Protein AF-A0A1Q8KM35-F1 (afdb_monomer)

Structure (mmCIF, N/CA/C/O backbone):
data_AF-A0A1Q8KM35-F1
#
_entry.id   AF-A0A1Q8KM35-F1
#
loop_
_atom_site.group_PDB
_atom_site.id
_atom_site.type_symbol
_atom_site.label_atom_id
_atom_site.label_alt_id
_atom_site.label_comp_id
_atom_site.label_asym_id
_atom_site.label_entity_id
_atom_site.label_seq_id
_atom_site.pdbx_PDB_ins_code
_atom_site.Cartn_x
_atom_site.Cartn_y
_atom_site.Cartn_z
_atom_site.occupancy
_atom_site.B_iso_or_equiv
_atom_site.auth_seq_id
_atom_site.auth_comp_id
_atom_site.auth_asym_id
_atom_site.auth_atom_id
_atom_site.pdbx_PDB_model_num
ATOM 1 N N . MET A 1 1 ? 16.276 -5.995 8.560 1.00 45.84 1 MET A N 1
ATOM 2 C CA . MET A 1 1 ? 15.882 -7.392 8.269 1.00 45.84 1 MET A CA 1
ATOM 3 C C . MET A 1 1 ? 15.895 -7.606 6.756 1.00 45.84 1 MET A C 1
ATOM 5 O O . MET A 1 1 ? 15.004 -7.078 6.101 1.00 45.84 1 MET A O 1
ATOM 9 N N . PRO A 1 2 ? 16.900 -8.282 6.169 1.00 54.28 2 PRO A N 1
ATOM 10 C CA . PRO A 1 2 ? 17.071 -8.326 4.712 1.00 54.28 2 PRO A CA 1
ATOM 11 C C . PRO A 1 2 ? 16.334 -9.483 4.007 1.00 54.28 2 PRO A C 1
ATOM 13 O O . PRO A 1 2 ? 16.559 -9.681 2.821 1.00 54.28 2 PRO A O 1
ATOM 16 N N . TRP A 1 3 ? 15.479 -10.257 4.690 1.00 49.97 3 TRP A N 1
ATOM 17 C CA . TRP A 1 3 ? 15.029 -11.557 4.163 1.00 49.97 3 TRP A CA 1
ATOM 18 C C . TRP A 1 3 ? 13.552 -11.658 3.750 1.00 49.97 3 TRP A C 1
ATOM 20 O O . TRP A 1 3 ? 13.202 -12.630 3.090 1.00 49.97 3 TRP A O 1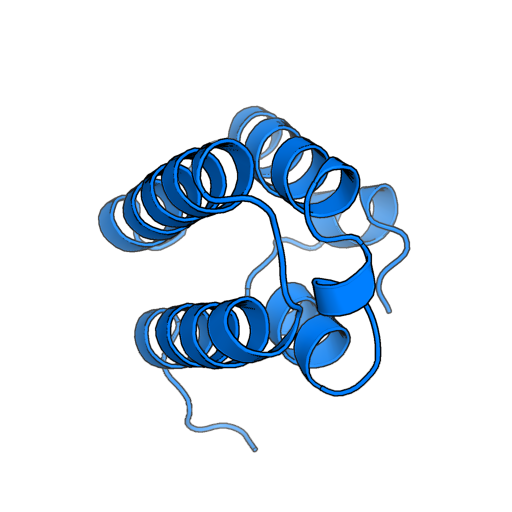
ATOM 30 N N . ALA A 1 4 ? 12.686 -10.692 4.081 1.00 68.69 4 ALA A N 1
ATOM 31 C CA . ALA A 1 4 ? 11.277 -10.787 3.688 1.00 68.69 4 ALA A CA 1
ATOM 32 C C . ALA A 1 4 ? 11.114 -10.590 2.169 1.00 68.69 4 ALA A C 1
ATOM 34 O O . ALA A 1 4 ? 11.572 -9.585 1.615 1.00 68.69 4 ALA A O 1
ATOM 35 N N . THR A 1 5 ? 10.466 -11.527 1.481 1.00 85.00 5 THR A N 1
ATOM 36 C CA . THR A 1 5 ? 10.125 -11.386 0.058 1.00 85.00 5 THR A CA 1
ATOM 37 C C . THR A 1 5 ? 9.064 -10.295 -0.136 1.00 85.00 5 THR A C 1
ATOM 39 O O . THR A 1 5 ? 8.370 -9.907 0.808 1.00 85.00 5 THR A O 1
ATOM 42 N N . ARG A 1 6 ? 8.902 -9.781 -1.366 1.00 87.56 6 ARG A N 1
ATOM 43 C CA . ARG A 1 6 ? 7.836 -8.809 -1.696 1.00 87.56 6 ARG A CA 1
ATOM 44 C C . ARG A 1 6 ? 6.464 -9.304 -1.222 1.00 87.56 6 ARG A C 1
ATOM 46 O O . ARG A 1 6 ? 5.730 -8.562 -0.580 1.00 87.56 6 ARG A O 1
ATOM 53 N N . GLN A 1 7 ? 6.162 -10.573 -1.482 1.00 86.62 7 GLN A N 1
ATOM 54 C CA . GLN A 1 7 ? 4.905 -11.205 -1.084 1.00 86.62 7 GLN A CA 1
ATOM 55 C C . GLN A 1 7 ? 4.727 -11.268 0.437 1.00 86.62 7 GLN A C 1
ATOM 57 O O . GLN A 1 7 ? 3.646 -10.958 0.925 1.00 86.62 7 GLN A O 1
ATOM 62 N N . GLN A 1 8 ? 5.776 -11.609 1.195 1.00 88.88 8 GLN A N 1
ATOM 63 C CA . GLN A 1 8 ? 5.713 -11.631 2.662 1.00 88.88 8 GLN A CA 1
ATOM 64 C C . GLN A 1 8 ? 5.384 -10.251 3.234 1.00 88.88 8 GLN A C 1
ATOM 66 O O . GLN A 1 8 ? 4.521 -10.138 4.097 1.00 88.88 8 GLN A O 1
ATOM 71 N N . ARG A 1 9 ? 5.992 -9.189 2.694 1.00 91.19 9 ARG A N 1
ATOM 72 C CA . ARG A 1 9 ? 5.683 -7.817 3.123 1.00 91.19 9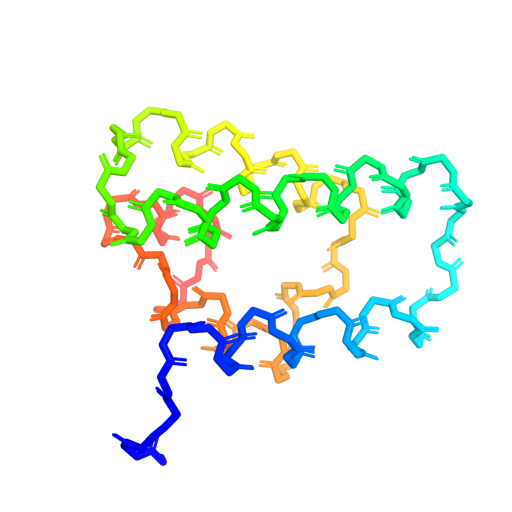 ARG A CA 1
ATOM 73 C C . ARG A 1 9 ? 4.241 -7.417 2.807 1.00 91.19 9 ARG A C 1
ATOM 75 O O . ARG A 1 9 ? 3.629 -6.719 3.602 1.00 91.19 9 ARG A O 1
ATOM 82 N N . LEU A 1 10 ? 3.694 -7.853 1.670 1.00 91.38 10 LEU A N 1
ATOM 83 C CA . LEU A 1 10 ? 2.287 -7.603 1.330 1.00 91.38 10 LEU A CA 1
ATOM 84 C C . LEU A 1 10 ? 1.334 -8.323 2.299 1.00 91.38 10 LEU A C 1
ATOM 86 O O . LEU A 1 10 ? 0.378 -7.705 2.753 1.00 91.38 10 LEU A O 1
ATOM 90 N N . TYR A 1 11 ? 1.634 -9.565 2.695 1.00 90.81 11 TYR A N 1
ATOM 91 C CA . TYR A 1 11 ? 0.868 -10.265 3.739 1.00 90.81 11 TYR A CA 1
ATOM 92 C C . TYR A 1 11 ? 0.969 -9.583 5.109 1.00 90.81 11 TYR A C 1
ATOM 94 O O . TYR A 1 11 ? -0.012 -9.499 5.841 1.00 90.81 11 TYR A O 1
ATOM 102 N N . GLU A 1 12 ? 2.144 -9.069 5.473 1.00 90.94 12 GLU A N 1
ATOM 103 C CA . GLU A 1 12 ? 2.298 -8.309 6.717 1.00 90.94 12 GLU A CA 1
ATOM 104 C C . GLU A 1 12 ? 1.460 -7.024 6.712 1.00 90.94 12 GLU A C 1
ATOM 106 O O . GLU A 1 12 ? 0.888 -6.675 7.742 1.00 90.94 12 GLU A O 1
ATOM 111 N N . LEU A 1 13 ? 1.325 -6.349 5.563 1.00 91.50 13 LEU A N 1
ATOM 112 C CA . LEU A 1 13 ? 0.420 -5.205 5.437 1.00 91.50 13 LEU A CA 1
ATOM 113 C C . LEU A 1 13 ? -1.048 -5.610 5.629 1.00 91.50 13 LEU A C 1
ATOM 115 O O . LEU A 1 13 ? -1.768 -4.897 6.319 1.00 91.50 13 LEU A O 1
ATOM 119 N N . GLU A 1 14 ? -1.483 -6.749 5.084 1.00 89.50 14 GLU A N 1
ATOM 120 C CA . GLU A 1 14 ? -2.839 -7.282 5.306 1.00 89.50 14 GLU A CA 1
ATOM 121 C C . GLU A 1 14 ? -3.099 -7.553 6.795 1.00 89.50 14 GLU A C 1
ATOM 123 O O . GLU A 1 14 ? -4.113 -7.117 7.334 1.00 89.50 14 GLU A O 1
ATOM 128 N N . ASN A 1 15 ? -2.135 -8.152 7.500 1.00 90.00 15 ASN A N 1
ATOM 129 C CA . ASN A 1 15 ?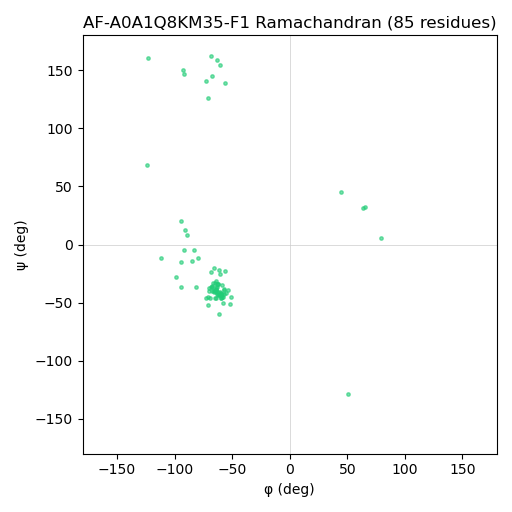 -2.244 -8.381 8.944 1.00 90.00 15 ASN A CA 1
ATOM 130 C C . ASN A 1 15 ? -2.355 -7.080 9.754 1.00 90.00 15 ASN A C 1
ATOM 132 O O . ASN A 1 15 ? -3.005 -7.062 10.798 1.00 90.00 15 ASN A O 1
ATOM 136 N N . ILE A 1 16 ? -1.701 -6.003 9.307 1.00 89.81 16 ILE A N 1
ATOM 137 C CA . ILE A 1 16 ? -1.817 -4.686 9.944 1.00 89.81 16 ILE A CA 1
ATOM 138 C C . ILE A 1 16 ? -3.205 -4.095 9.677 1.00 89.81 16 ILE A C 1
ATOM 140 O O . ILE A 1 16 ? -3.839 -3.619 10.614 1.00 89.81 16 ILE A O 1
ATOM 144 N N . LEU A 1 17 ? -3.704 -4.165 8.438 1.00 87.12 17 LEU A N 1
ATOM 145 C CA . LEU A 1 17 ? -5.033 -3.654 8.067 1.00 87.12 17 LEU A CA 1
ATOM 146 C C . LEU A 1 17 ? -6.151 -4.287 8.898 1.00 87.12 17 LEU A C 1
ATOM 148 O O . LEU A 1 17 ? -7.065 -3.590 9.337 1.00 87.12 17 LEU A O 1
ATOM 152 N N . ASP A 1 18 ? -6.038 -5.584 9.172 1.00 84.12 18 ASP A N 1
ATOM 153 C CA . ASP A 1 18 ? -6.987 -6.330 9.999 1.00 84.12 18 ASP A CA 1
ATOM 154 C C . ASP A 1 18 ? -7.080 -5.799 11.440 1.00 84.12 18 ASP A C 1
ATOM 156 O O . ASP A 1 18 ? -8.093 -5.998 12.111 1.00 84.12 18 ASP A O 1
ATOM 160 N N . GLN A 1 19 ? -6.051 -5.089 11.910 1.00 83.12 19 GLN A N 1
ATOM 161 C CA . GLN A 1 19 ? -5.990 -4.488 13.243 1.00 83.12 19 GLN A CA 1
ATOM 162 C C . GLN A 1 19 ? -6.448 -3.020 13.266 1.00 83.12 19 GLN A C 1
ATOM 164 O O . GLN A 1 19 ? -6.721 -2.495 14.344 1.00 83.12 19 GLN A O 1
ATOM 169 N N . GLU A 1 20 ? -6.553 -2.346 12.113 1.00 78.12 20 GLU A N 1
ATOM 170 C CA . GLU A 1 20 ? -6.851 -0.903 12.040 1.00 78.12 20 GLU A CA 1
ATOM 171 C C . GLU A 1 20 ? -8.344 -0.555 12.143 1.00 78.12 20 GLU A C 1
ATOM 173 O O . GLU A 1 20 ? -8.688 0.624 12.219 1.00 78.12 20 GLU A O 1
ATOM 178 N N . GLY A 1 21 ? -9.241 -1.546 12.183 1.00 80.00 21 GLY A N 1
ATOM 179 C CA . GLY A 1 21 ? -10.684 -1.300 12.324 1.00 80.00 21 GLY A CA 1
ATOM 180 C C . GLY A 1 21 ? -11.293 -0.529 11.145 1.00 80.00 21 GLY A C 1
ATOM 181 O O . GLY A 1 21 ? -12.224 0.251 11.332 1.00 80.00 21 GLY A O 1
ATOM 182 N N . ILE A 1 22 ? -10.736 -0.725 9.948 1.00 87.69 22 ILE A N 1
ATOM 183 C CA . ILE A 1 22 ? -11.189 -0.123 8.687 1.00 87.69 22 ILE A CA 1
ATOM 184 C C . ILE A 1 22 ? -12.563 -0.696 8.334 1.00 87.69 22 ILE A C 1
ATOM 186 O O . ILE A 1 22 ? -12.829 -1.873 8.599 1.00 87.69 22 ILE A O 1
ATOM 190 N N . ASP A 1 23 ? -13.438 0.117 7.739 1.00 91.69 23 ASP A N 1
ATOM 191 C CA . ASP A 1 23 ? -14.722 -0.383 7.263 1.00 91.69 23 ASP A CA 1
ATOM 192 C C . ASP A 1 23 ? -14.541 -1.471 6.195 1.00 91.69 23 ASP A C 1
ATOM 194 O O . ASP A 1 23 ? -13.528 -1.558 5.497 1.00 91.69 23 ASP A O 1
ATOM 198 N N . GLU A 1 24 ? -15.545 -2.333 6.083 1.00 90.00 24 GLU A N 1
ATOM 199 C CA . GLU A 1 24 ? -15.485 -3.514 5.227 1.00 90.00 24 GLU A CA 1
ATOM 200 C C . GLU A 1 24 ? -15.308 -3.165 3.741 1.00 90.00 24 GLU A C 1
ATOM 202 O O . GLU A 1 24 ? -14.612 -3.886 3.024 1.00 90.00 24 GLU A O 1
ATOM 207 N N . ALA A 1 25 ? -15.882 -2.050 3.275 1.00 93.12 25 ALA A N 1
ATOM 208 C CA . ALA A 1 25 ? -15.806 -1.654 1.873 1.00 93.12 25 ALA A CA 1
ATOM 209 C C . ALA A 1 25 ? -14.402 -1.156 1.511 1.00 93.12 25 ALA A C 1
ATOM 211 O O . ALA A 1 25 ? -13.833 -1.583 0.499 1.00 93.12 25 ALA A O 1
ATOM 212 N N . ASP A 1 26 ? -13.816 -0.303 2.350 1.00 93.81 26 ASP A N 1
ATOM 213 C CA . ASP A 1 26 ? -12.439 0.144 2.171 1.00 93.81 26 ASP A CA 1
ATOM 214 C C . ASP A 1 26 ? -11.453 -1.013 2.351 1.00 93.81 26 ASP A C 1
ATOM 216 O O . ASP A 1 26 ? -10.524 -1.138 1.549 1.00 93.81 26 ASP A O 1
ATOM 220 N N . ARG A 1 27 ? -11.681 -1.913 3.318 1.00 91.94 27 ARG A N 1
ATOM 221 C CA . ARG A 1 27 ? -10.869 -3.126 3.490 1.00 91.94 27 ARG A CA 1
ATOM 222 C C . ARG A 1 27 ? -10.888 -3.991 2.233 1.00 91.94 27 ARG A C 1
ATOM 224 O O . ARG A 1 27 ? -9.821 -4.332 1.730 1.00 91.94 27 ARG A O 1
ATOM 231 N N . 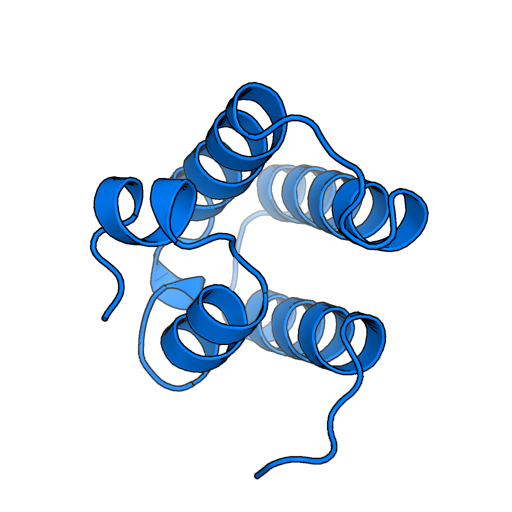LEU A 1 28 ? -12.070 -4.295 1.695 1.00 93.25 28 LEU A N 1
ATOM 232 C CA . LEU A 1 28 ? -12.213 -5.100 0.481 1.00 93.25 28 LEU A CA 1
ATOM 233 C C . LEU A 1 28 ? -11.476 -4.463 -0.704 1.00 93.25 28 LEU A C 1
ATOM 235 O O . LEU A 1 28 ? -10.737 -5.142 -1.419 1.00 93.25 28 LEU A O 1
ATOM 239 N N . TRP A 1 29 ? -11.630 -3.149 -0.882 1.00 95.50 29 TRP A N 1
ATOM 240 C CA . TRP A 1 29 ? -10.945 -2.417 -1.944 1.00 95.50 29 TRP A CA 1
ATOM 241 C C . TRP A 1 29 ? -9.419 -2.464 -1.784 1.00 95.50 29 TRP A C 1
ATOM 243 O O . TRP A 1 29 ? -8.702 -2.679 -2.766 1.00 95.50 29 TRP A O 1
ATOM 253 N N . ILE A 1 30 ? -8.908 -2.275 -0.560 1.00 95.12 30 ILE A N 1
ATOM 254 C CA . ILE A 1 30 ? -7.469 -2.319 -0.273 1.00 95.12 30 ILE A CA 1
ATOM 255 C C . ILE A 1 30 ? -6.916 -3.724 -0.525 1.00 95.12 30 ILE A C 1
ATOM 257 O O . ILE A 1 30 ? -5.887 -3.841 -1.190 1.00 95.12 30 ILE A O 1
ATOM 261 N N . SER A 1 31 ? -7.594 -4.775 -0.059 1.00 93.25 31 SER A N 1
ATOM 262 C CA . SER A 1 31 ? -7.191 -6.165 -0.301 1.00 93.25 31 SER A CA 1
ATOM 263 C C . SER A 1 31 ? -7.093 -6.474 -1.797 1.00 93.25 31 SER A C 1
ATOM 265 O O . SER A 1 31 ? -6.104 -7.054 -2.240 1.00 93.25 31 SER A O 1
ATOM 267 N N . GLU A 1 32 ? -8.047 -6.004 -2.608 1.00 95.25 32 GLU A N 1
ATOM 268 C CA . GLU A 1 32 ? -7.972 -6.149 -4.066 1.00 95.25 32 GLU A CA 1
ATOM 269 C C . GLU A 1 32 ? -6.731 -5.448 -4.648 1.00 95.25 32 GLU A C 1
ATOM 271 O O . GLU A 1 32 ? -6.054 -5.983 -5.529 1.00 95.25 32 GLU A O 1
ATOM 276 N N . GLN A 1 33 ? -6.390 -4.255 -4.151 1.00 96.00 33 GLN A N 1
ATOM 277 C CA . GLN A 1 33 ? -5.208 -3.539 -4.630 1.00 96.00 33 GLN A CA 1
ATOM 278 C C . GLN A 1 33 ? -3.891 -4.199 -4.200 1.00 96.00 33 GLN A C 1
ATOM 280 O O . GLN A 1 33 ? -2.942 -4.226 -4.988 1.00 96.00 33 GLN A O 1
ATOM 285 N N . LEU A 1 34 ? -3.817 -4.744 -2.982 1.00 94.06 34 LEU A N 1
ATOM 286 C CA . LEU A 1 34 ? -2.651 -5.501 -2.517 1.00 94.06 34 LEU A CA 1
ATOM 287 C C . LEU A 1 34 ? -2.458 -6.777 -3.340 1.00 94.06 34 LEU A C 1
ATOM 289 O O . LEU A 1 34 ? -1.326 -7.090 -3.714 1.00 94.06 34 LEU A O 1
ATOM 293 N N . GLU A 1 35 ? -3.543 -7.449 -3.725 1.00 93.06 35 GLU A N 1
ATOM 294 C CA . GLU A 1 35 ? -3.468 -8.605 -4.616 1.00 93.06 35 GLU A CA 1
ATOM 295 C C . GLU A 1 35 ? -2.985 -8.221 -6.020 1.00 93.06 35 GLU A C 1
ATOM 297 O O . GLU A 1 35 ? -2.124 -8.890 -6.585 1.00 93.06 35 GLU A O 1
ATOM 302 N N . ARG A 1 36 ? -3.426 -7.080 -6.565 1.00 93.56 36 ARG A N 1
ATOM 303 C CA . ARG A 1 36 ? -2.892 -6.557 -7.839 1.00 93.56 36 ARG A CA 1
ATOM 304 C C . ARG A 1 36 ? -1.386 -6.281 -7.765 1.00 93.56 36 ARG A C 1
ATOM 306 O O . ARG A 1 36 ? -0.652 -6.610 -8.697 1.00 93.56 36 ARG A O 1
ATOM 313 N N . LEU A 1 37 ? -0.911 -5.706 -6.658 1.00 92.56 37 LEU A N 1
ATOM 314 C CA . LEU A 1 37 ? 0.519 -5.464 -6.413 1.00 92.56 37 LEU A CA 1
ATOM 315 C C . LEU A 1 37 ? 1.324 -6.765 -6.287 1.00 92.56 37 LEU A C 1
ATOM 317 O O . LEU A 1 37 ? 2.503 -6.788 -6.661 1.00 92.56 37 LEU A O 1
ATOM 321 N N . ARG A 1 38 ? 0.697 -7.817 -5.747 1.00 90.69 38 ARG A N 1
ATOM 322 C CA . ARG A 1 38 ? 1.257 -9.165 -5.608 1.00 90.69 38 ARG A CA 1
ATOM 323 C C . ARG A 1 38 ? 1.364 -9.852 -6.965 1.00 90.69 38 ARG A C 1
ATOM 325 O O . ARG A 1 38 ? 2.448 -10.299 -7.325 1.00 90.69 38 ARG A O 1
ATOM 332 N N . ALA A 1 39 ? 0.271 -9.877 -7.724 1.00 90.69 39 ALA A N 1
ATOM 333 C CA . ALA A 1 39 ? 0.175 -10.533 -9.025 1.00 90.69 39 ALA A CA 1
ATOM 334 C C . ALA A 1 39 ? 1.119 -9.923 -10.068 1.00 90.69 39 ALA A C 1
ATOM 336 O O . ALA A 1 39 ? 1.657 -10.634 -10.912 1.00 90.69 39 ALA A O 1
ATOM 337 N N . ALA A 1 40 ? 1.344 -8.611 -10.003 1.00 89.75 40 ALA A N 1
ATOM 338 C CA . ALA A 1 40 ? 2.255 -7.937 -10.918 1.00 89.75 40 ALA A CA 1
ATOM 339 C C . ALA A 1 40 ? 3.741 -8.079 -10.545 1.00 89.75 40 ALA A C 1
ATOM 341 O O . ALA A 1 40 ? 4.593 -7.671 -11.330 1.00 89.75 40 ALA A O 1
ATOM 342 N N . ASP A 1 41 ? 4.052 -8.580 -9.345 1.00 86.19 41 ASP A N 1
ATOM 343 C CA . ASP A 1 41 ? 5.412 -8.820 -8.843 1.00 86.19 41 ASP A CA 1
ATOM 344 C C . ASP A 1 41 ? 6.408 -7.669 -9.111 1.00 86.19 41 ASP A C 1
ATOM 346 O O . ASP A 1 41 ? 7.525 -7.851 -9.584 1.00 86.19 41 ASP A O 1
ATOM 350 N N . GLY A 1 42 ? 5.974 -6.428 -8.863 1.00 81.62 42 GLY A N 1
ATOM 351 C CA . GLY A 1 42 ? 6.810 -5.234 -9.057 1.00 81.62 42 GLY A CA 1
ATOM 352 C C . GLY A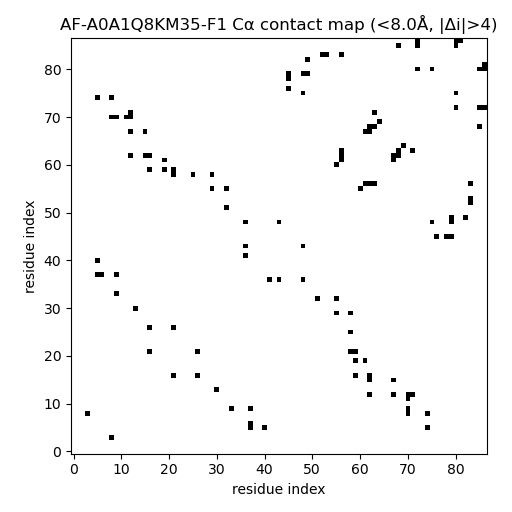 1 42 ? 6.947 -4.749 -10.507 1.00 81.62 42 GLY A C 1
ATOM 353 O O . GLY A 1 42 ? 7.655 -3.777 -10.747 1.00 81.62 42 GLY 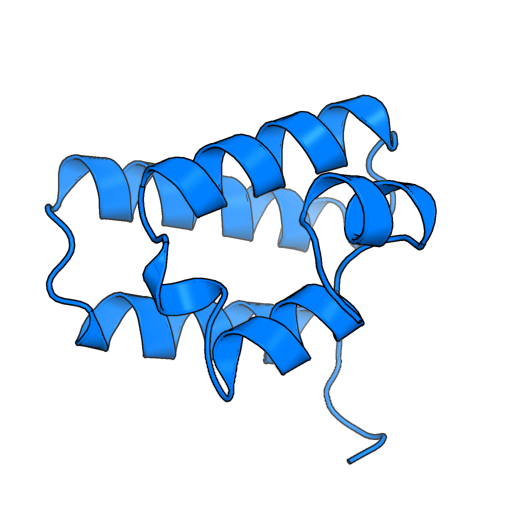A O 1
ATOM 354 N N . SER A 1 43 ? 6.235 -5.355 -11.457 1.00 87.44 43 SER A N 1
ATOM 355 C CA . SER A 1 43 ? 6.249 -4.978 -12.880 1.00 87.44 43 SER A CA 1
ATOM 356 C C . SER A 1 43 ? 5.177 -3.943 -13.261 1.00 87.44 43 SER A C 1
ATOM 358 O O . SER A 1 43 ? 4.911 -3.732 -14.444 1.00 87.44 43 SER A O 1
ATOM 360 N N . LEU A 1 44 ? 4.529 -3.296 -12.283 1.00 89.00 44 LEU A N 1
ATOM 361 C CA . LEU A 1 44 ? 3.535 -2.255 -12.563 1.00 89.00 44 LEU A CA 1
ATOM 362 C C . LEU A 1 44 ? 4.207 -0.969 -13.055 1.00 89.00 44 LEU A C 1
ATOM 364 O O . LEU A 1 44 ? 5.220 -0.552 -12.490 1.00 89.00 44 LEU A O 1
ATOM 368 N N . PRO A 1 45 ? 3.611 -0.273 -14.039 1.00 92.12 45 PRO A N 1
ATOM 369 C CA . PRO A 1 45 ? 4.020 1.082 -14.378 1.00 92.12 45 PRO A CA 1
ATOM 370 C C . PRO A 1 45 ? 3.952 2.008 -13.155 1.00 92.12 45 PRO A C 1
ATOM 372 O O . PRO A 1 45 ? 2.966 1.987 -12.416 1.00 92.12 45 PRO A O 1
ATOM 375 N N . GLU A 1 46 ? 4.942 2.893 -12.988 1.00 90.31 46 GLU A N 1
ATOM 376 C CA . GLU A 1 46 ? 5.040 3.792 -11.820 1.00 90.31 46 GLU A CA 1
ATOM 377 C C . GLU A 1 46 ? 3.757 4.606 -11.590 1.00 90.31 46 GLU A C 1
ATOM 379 O O . GLU A 1 46 ? 3.315 4.781 -10.457 1.00 90.31 46 GLU A O 1
ATOM 384 N N . LYS A 1 47 ? 3.119 5.084 -12.668 1.00 91.69 47 LYS A N 1
ATOM 385 C CA . LYS A 1 47 ? 1.856 5.829 -12.579 1.00 91.69 47 LYS A CA 1
ATOM 386 C C . LYS A 1 47 ? 0.754 4.998 -11.912 1.00 91.69 47 LYS A C 1
ATOM 388 O O . LYS A 1 47 ? 0.056 5.503 -11.038 1.00 91.69 47 LYS A O 1
ATOM 393 N N . GLN A 1 48 ? 0.627 3.732 -12.301 1.00 93.25 48 GLN A N 1
ATOM 394 C CA . GLN A 1 48 ? -0.371 2.821 -11.747 1.00 93.25 48 GLN A CA 1
ATOM 395 C C . GLN A 1 48 ? -0.031 2.447 -10.301 1.00 93.25 48 GLN A C 1
ATOM 397 O O . GLN A 1 48 ? -0.912 2.421 -9.446 1.00 93.25 48 GLN A O 1
ATOM 402 N N . GLU A 1 49 ? 1.254 2.230 -10.005 1.00 94.06 49 GLU A N 1
ATOM 403 C CA . GLU A 1 49 ? 1.725 2.008 -8.638 1.00 94.06 49 GLU A CA 1
ATOM 404 C C . GLU A 1 49 ? 1.397 3.218 -7.735 1.00 94.06 49 GLU A C 1
ATOM 406 O O . GLU A 1 49 ? 0.864 3.035 -6.639 1.00 94.06 49 GLU A O 1
ATOM 411 N N . LYS A 1 50 ? 1.604 4.459 -8.206 1.00 93.56 50 LYS A N 1
ATOM 412 C CA . LYS A 1 50 ? 1.206 5.682 -7.478 1.00 93.56 50 LYS A CA 1
ATOM 413 C C . LYS A 1 50 ? -0.290 5.750 -7.207 1.00 93.56 50 LYS A C 1
ATOM 415 O O . LYS A 1 50 ? -0.683 6.095 -6.095 1.00 93.56 50 LYS A O 1
ATOM 420 N N . GLU A 1 51 ? -1.119 5.464 -8.207 1.00 95.06 51 GLU A N 1
ATOM 421 C CA . GLU A 1 51 ? -2.579 5.499 -8.063 1.00 95.06 51 GLU A CA 1
ATOM 422 C C . GLU A 1 51 ? -3.058 4.488 -7.015 1.00 95.06 51 GLU A C 1
ATOM 424 O O . GLU A 1 51 ? -3.862 4.838 -6.145 1.00 95.06 51 GLU A O 1
ATOM 429 N N . ILE A 1 52 ? -2.500 3.273 -7.039 1.00 95.69 52 ILE A N 1
ATOM 430 C CA . ILE A 1 52 ? -2.795 2.225 -6.061 1.00 95.69 52 ILE A CA 1
ATOM 431 C C . ILE A 1 52 ? -2.403 2.676 -4.652 1.00 95.69 52 ILE A C 1
ATOM 433 O O . ILE A 1 52 ? -3.267 2.777 -3.779 1.00 95.69 52 ILE A O 1
ATOM 437 N N . TRP A 1 53 ? -1.129 3.002 -4.414 1.00 95.75 53 TRP A N 1
ATOM 438 C CA . TRP A 1 53 ? -0.668 3.348 -3.067 1.00 95.75 53 TRP A CA 1
ATOM 439 C C . TRP A 1 53 ? -1.275 4.650 -2.546 1.00 95.75 53 TRP A C 1
ATOM 441 O O . TRP A 1 53 ? -1.552 4.759 -1.353 1.00 95.75 53 TRP A O 1
ATOM 451 N N . GLY A 1 54 ? -1.543 5.621 -3.421 1.00 95.25 54 GLY A N 1
ATOM 452 C CA . GLY A 1 54 ? -2.270 6.837 -3.062 1.00 95.25 54 GLY A CA 1
ATOM 453 C C . GLY A 1 54 ? -3.710 6.546 -2.635 1.00 95.25 54 GLY A C 1
ATOM 454 O O . GLY A 1 54 ? -4.203 7.137 -1.672 1.00 95.25 54 GLY A O 1
ATOM 455 N N . GLY A 1 55 ? -4.377 5.606 -3.308 1.00 95.75 55 GLY A N 1
ATOM 456 C CA . GLY A 1 55 ? -5.705 5.141 -2.921 1.00 95.75 55 GLY A CA 1
ATOM 457 C C . GLY A 1 55 ? -5.709 4.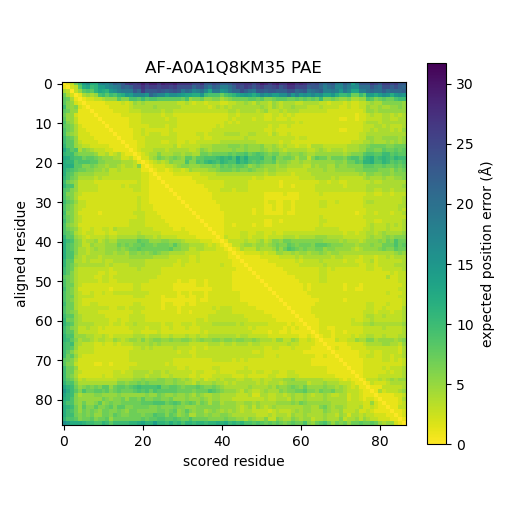366 -1.601 1.00 95.75 55 GLY A C 1
ATOM 458 O O . GLY A 1 55 ? -6.600 4.599 -0.785 1.00 95.75 55 GLY A O 1
ATOM 459 N N . ILE A 1 56 ? -4.700 3.519 -1.357 1.00 95.38 56 ILE A N 1
ATOM 460 C CA . ILE A 1 56 ? -4.532 2.806 -0.079 1.00 95.38 56 ILE A CA 1
ATOM 461 C C . ILE A 1 56 ? -4.277 3.814 1.047 1.00 95.38 56 ILE A C 1
ATOM 463 O O . ILE A 1 56 ? -4.956 3.762 2.064 1.00 95.38 56 ILE A O 1
ATOM 467 N N . LYS A 1 57 ? -3.391 4.801 0.856 1.00 94.38 57 LYS A N 1
ATOM 468 C CA . LYS A 1 57 ? -3.095 5.834 1.869 1.00 94.38 57 LYS A CA 1
ATOM 469 C C . LYS A 1 57 ? -4.319 6.643 2.284 1.00 94.38 57 LYS A C 1
ATOM 471 O O . LYS A 1 57 ? -4.419 7.052 3.437 1.00 94.38 57 LYS A O 1
ATOM 476 N N . ARG A 1 58 ? -5.239 6.899 1.350 1.00 93.38 58 ARG A N 1
ATOM 477 C CA . ARG A 1 58 ? -6.475 7.642 1.633 1.00 93.38 58 ARG A CA 1
ATOM 478 C C . ARG A 1 58 ? -7.422 6.868 2.555 1.00 93.38 58 ARG A C 1
ATOM 480 O O . ARG A 1 58 ? -8.088 7.497 3.365 1.00 93.38 58 ARG A O 1
ATOM 487 N N . ARG A 1 59 ? -7.473 5.544 2.409 1.00 93.81 59 ARG A N 1
ATOM 488 C CA . ARG A 1 59 ? -8.415 4.650 3.102 1.00 93.81 59 ARG A CA 1
ATOM 489 C C . ARG A 1 59 ? -7.840 4.040 4.377 1.00 93.81 59 ARG A C 1
ATOM 491 O O . ARG A 1 59 ? -8.524 3.932 5.380 1.00 93.81 59 ARG A O 1
ATOM 498 N N . ALA A 1 60 ? -6.550 3.723 4.355 1.00 92.88 60 ALA A N 1
ATOM 499 C CA . ALA A 1 60 ? -5.788 3.192 5.478 1.00 92.88 60 ALA A CA 1
ATOM 500 C C . ALA A 1 60 ? -4.570 4.081 5.770 1.00 92.88 60 ALA A C 1
ATOM 502 O O . ALA A 1 60 ? -3.425 3.689 5.524 1.00 92.88 60 ALA A O 1
ATOM 503 N N . PRO A 1 61 ? -4.770 5.315 6.266 1.00 91.56 61 PRO A N 1
ATOM 504 C CA . PRO A 1 61 ? -3.657 6.203 6.587 1.00 91.56 61 PRO A CA 1
ATOM 505 C C . PRO A 1 61 ? -2.792 5.681 7.746 1.00 91.56 61 PRO A C 1
ATOM 507 O O . PRO A 1 61 ? -1.650 6.124 7.888 1.00 91.56 61 PRO A O 1
ATOM 510 N N . GLY A 1 62 ? -3.313 4.777 8.584 1.00 89.44 62 GLY A N 1
ATOM 511 C CA . GLY A 1 62 ? -2.557 4.136 9.661 1.00 89.44 62 GLY A CA 1
ATOM 512 C C . GLY A 1 62 ? -1.461 3.204 9.135 1.00 89.44 62 GLY A C 1
ATOM 513 O O . GLY A 1 62 ? -0.335 3.262 9.633 1.00 89.44 62 GLY A O 1
ATOM 514 N N . LEU A 1 63 ? -1.726 2.501 8.025 1.00 90.06 63 LEU A N 1
ATOM 515 C CA . LEU A 1 63 ? -0.763 1.634 7.336 1.00 90.06 63 LEU A CA 1
ATOM 516 C C . LEU A 1 63 ? 0.529 2.367 6.931 1.00 90.06 63 LEU A C 1
ATOM 518 O O . LEU A 1 63 ? 1.578 1.757 6.763 1.00 90.06 63 LEU A O 1
ATOM 522 N N . PHE A 1 64 ? 0.479 3.693 6.798 1.00 92.31 64 PHE A N 1
ATOM 523 C CA . PHE A 1 64 ? 1.622 4.546 6.457 1.00 92.31 64 PHE A CA 1
ATOM 524 C C . PHE A 1 64 ? 2.320 5.124 7.696 1.00 92.31 64 PHE A C 1
ATOM 526 O O . PHE A 1 64 ? 3.033 6.124 7.603 1.00 92.31 64 PHE A O 1
ATOM 533 N N . LYS A 1 65 ? 2.130 4.503 8.864 1.00 89.44 65 LYS A N 1
ATOM 534 C CA . LYS A 1 65 ? 2.785 4.841 10.133 1.00 89.44 65 LYS A CA 1
ATOM 535 C C . LYS A 1 65 ? 3.522 3.618 10.693 1.00 89.44 65 LYS A C 1
ATOM 537 O O . LYS A 1 65 ? 3.251 2.483 10.310 1.00 89.44 65 LYS A O 1
ATOM 542 N N . GLY A 1 66 ? 4.477 3.851 11.598 1.00 88.88 66 GLY A N 1
ATOM 543 C CA . GLY A 1 66 ? 5.186 2.795 12.336 1.00 88.88 66 GLY A CA 1
ATOM 544 C C . GLY A 1 66 ? 5.761 1.680 11.447 1.00 88.88 66 GLY A C 1
ATOM 545 O O . GLY A 1 66 ? 6.467 1.947 10.471 1.00 88.88 66 GLY A O 1
ATOM 546 N N . THR A 1 67 ? 5.451 0.426 11.790 1.00 87.56 67 THR A N 1
ATOM 547 C CA . THR A 1 67 ? 5.894 -0.766 11.046 1.00 87.56 67 THR A CA 1
ATOM 548 C C . THR A 1 67 ? 5.359 -0.782 9.614 1.00 87.56 67 THR A C 1
ATOM 550 O O . THR A 1 67 ? 6.116 -1.076 8.690 1.00 87.56 67 THR A O 1
ATOM 553 N N . GLY A 1 68 ? 4.095 -0.396 9.406 1.00 89.75 68 GLY A N 1
ATOM 554 C CA . GLY A 1 68 ? 3.480 -0.354 8.079 1.00 89.75 68 GLY A CA 1
ATOM 555 C C . GLY A 1 68 ? 4.217 0.595 7.131 1.00 89.75 68 GLY A C 1
ATOM 556 O O . GLY A 1 68 ? 4.562 0.203 6.018 1.00 89.75 68 GLY A O 1
ATOM 557 N N . ALA A 1 6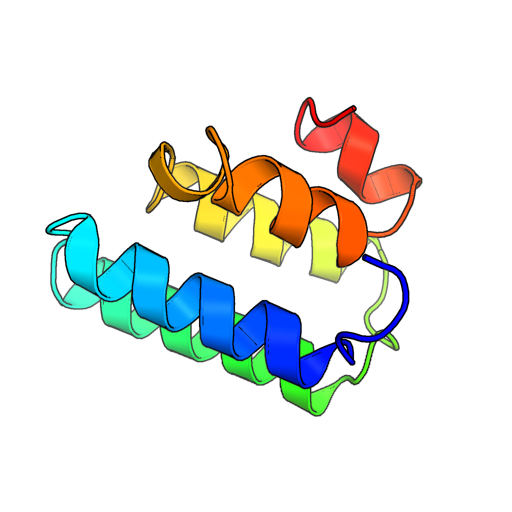9 ? 4.602 1.788 7.604 1.00 91.12 69 ALA A N 1
ATOM 558 C CA . ALA A 1 69 ? 5.392 2.741 6.815 1.00 91.12 69 ALA A CA 1
ATOM 559 C C . ALA A 1 69 ? 6.701 2.129 6.291 1.00 91.12 69 ALA A C 1
ATOM 561 O O . ALA A 1 69 ? 7.072 2.330 5.134 1.00 91.12 69 ALA A O 1
ATOM 562 N N . SER A 1 70 ? 7.383 1.354 7.138 1.00 90.75 70 SER A N 1
ATOM 563 C CA . SER A 1 70 ? 8.646 0.696 6.785 1.00 90.75 70 SER A CA 1
ATOM 564 C C . SER A 1 70 ? 8.442 -0.410 5.746 1.00 90.75 70 SER A C 1
ATOM 566 O O . SER A 1 70 ? 9.263 -0.571 4.843 1.00 90.75 70 SER A O 1
ATOM 568 N N . LEU A 1 71 ? 7.330 -1.146 5.835 1.00 91.56 71 LEU A N 1
ATOM 569 C CA . LEU A 1 71 ? 6.967 -2.178 4.865 1.00 91.56 71 LEU A CA 1
ATOM 570 C C . LEU A 1 71 ? 6.584 -1.578 3.515 1.00 91.56 71 LEU A C 1
ATOM 572 O O . LEU A 1 71 ? 7.106 -2.018 2.491 1.00 91.56 71 LEU A O 1
ATOM 576 N N . VAL A 1 72 ? 5.752 -0.532 3.504 1.00 92.56 72 VAL A N 1
ATOM 577 C CA . VAL A 1 72 ? 5.398 0.177 2.268 1.00 92.56 72 VAL A CA 1
ATOM 578 C C . VAL A 1 72 ? 6.655 0.751 1.617 1.00 92.56 72 VAL A C 1
ATOM 580 O O . VAL A 1 72 ? 6.877 0.524 0.431 1.00 92.56 72 VAL A O 1
ATOM 583 N N . ALA A 1 73 ? 7.543 1.398 2.379 1.00 91.12 73 ALA A N 1
ATOM 584 C CA . ALA A 1 73 ? 8.806 1.926 1.857 1.00 91.12 73 ALA A CA 1
ATOM 585 C C . ALA A 1 73 ? 9.730 0.839 1.272 1.00 91.12 73 ALA A C 1
ATOM 587 O O . ALA A 1 73 ? 10.558 1.133 0.413 1.00 91.12 73 ALA A O 1
ATOM 588 N N . ALA A 1 74 ? 9.611 -0.418 1.701 1.00 89.69 74 ALA A N 1
ATOM 589 C CA . ALA A 1 74 ? 10.350 -1.536 1.114 1.00 89.69 74 ALA A CA 1
ATOM 590 C C . ALA A 1 74 ? 9.666 -2.138 -0.132 1.00 89.69 74 ALA A C 1
ATOM 592 O O . ALA A 1 74 ? 10.288 -2.921 -0.850 1.00 89.69 74 ALA A O 1
ATOM 593 N N . LEU A 1 75 ? 8.396 -1.804 -0.377 1.00 89.56 75 LEU A N 1
ATOM 594 C CA . LEU A 1 75 ? 7.586 -2.309 -1.487 1.00 89.56 75 LEU A CA 1
ATOM 595 C C . LEU A 1 75 ? 7.507 -1.344 -2.671 1.00 89.56 75 LEU A C 1
ATOM 597 O O . LEU A 1 75 ? 7.333 -1.807 -3.800 1.00 89.56 75 LEU A O 1
ATOM 601 N N . VAL A 1 76 ? 7.622 -0.040 -2.422 1.00 89.56 76 VAL A N 1
ATOM 602 C CA . VAL A 1 76 ? 7.454 0.993 -3.447 1.00 89.56 76 VAL A CA 1
ATOM 603 C C . VAL A 1 76 ? 8.760 1.389 -4.131 1.00 89.56 76 VAL A C 1
ATOM 605 O O . VAL A 1 76 ? 9.826 1.451 -3.510 1.00 89.56 76 VAL A O 1
ATOM 608 N N . THR A 1 77 ? 8.664 1.739 -5.413 1.00 84.56 77 THR A N 1
ATOM 609 C CA . THR A 1 77 ? 9.760 2.367 -6.163 1.00 84.56 77 THR A CA 1
ATOM 610 C C . THR A 1 77 ? 10.141 3.738 -5.588 1.00 84.56 77 THR A C 1
ATOM 612 O O . THR A 1 77 ? 9.349 4.406 -4.919 1.00 84.56 77 THR A O 1
ATOM 615 N N . ALA A 1 78 ? 11.364 4.203 -5.870 1.00 80.12 78 ALA A N 1
ATOM 616 C CA . ALA A 1 78 ? 11.854 5.497 -5.380 1.00 80.12 78 ALA A CA 1
ATOM 617 C C . ALA A 1 78 ? 10.960 6.681 -5.807 1.00 80.12 78 ALA A C 1
ATOM 619 O O . ALA A 1 78 ? 10.694 7.574 -5.001 1.00 80.12 78 ALA A O 1
ATOM 620 N N . GLY A 1 79 ? 10.435 6.656 -7.040 1.00 77.62 79 GLY A N 1
ATOM 621 C CA . GLY A 1 79 ? 9.506 7.674 -7.546 1.00 77.62 79 GLY A CA 1
ATOM 622 C C . GLY A 1 79 ? 8.176 7.713 -6.785 1.00 77.62 79 GLY A C 1
ATOM 623 O O . GLY A 1 79 ? 7.592 8.782 -6.597 1.00 77.62 79 GLY A O 1
ATOM 624 N N . VAL A 1 80 ? 7.722 6.566 -6.276 1.00 86.25 80 VAL A N 1
ATOM 625 C CA . VAL A 1 80 ? 6.492 6.439 -5.484 1.00 86.25 80 VAL A CA 1
ATOM 626 C C . VAL A 1 80 ? 6.720 6.838 -4.017 1.00 86.25 80 VAL A C 1
ATOM 628 O O . VAL A 1 80 ? 5.864 7.510 -3.436 1.00 86.25 80 VAL A O 1
ATOM 631 N N . LYS A 1 81 ? 7.889 6.538 -3.427 1.00 86.62 81 LYS A N 1
ATOM 632 C CA . LYS A 1 81 ? 8.241 6.943 -2.046 1.00 86.62 81 LYS A CA 1
ATOM 633 C C . LYS A 1 81 ? 8.058 8.435 -1.799 1.00 86.62 81 LYS A C 1
ATOM 635 O O . LYS A 1 81 ? 7.363 8.822 -0.860 1.00 86.62 81 LYS A O 1
ATOM 640 N N . SER A 1 82 ? 8.631 9.259 -2.681 1.00 82.25 82 SER A N 1
ATOM 641 C CA . SER A 1 82 ? 8.566 10.720 -2.573 1.00 82.25 82 SER A CA 1
ATOM 642 C C . SER A 1 82 ? 7.119 11.221 -2.577 1.00 82.25 82 SER A C 1
ATOM 644 O O . SER A 1 82 ? 6.738 12.026 -1.731 1.00 82.25 82 SER A O 1
ATOM 646 N N . THR A 1 83 ? 6.268 10.667 -3.449 1.00 84.69 83 THR A N 1
ATOM 647 C CA . THR A 1 83 ? 4.849 11.055 -3.513 1.00 84.69 83 THR A CA 1
ATOM 648 C C . THR A 1 83 ? 4.031 10.628 -2.298 1.00 84.69 83 THR A C 1
ATOM 650 O O . THR A 1 83 ? 3.014 11.244 -1.988 1.00 84.69 83 THR A O 1
ATOM 653 N N . LEU A 1 84 ? 4.476 9.594 -1.587 1.00 85.19 84 LEU A N 1
ATOM 654 C CA . LEU A 1 84 ? 3.816 9.097 -0.384 1.00 85.19 84 LEU A CA 1
ATOM 655 C C . LEU A 1 84 ? 4.366 9.738 0.896 1.00 85.19 84 LEU A C 1
ATOM 657 O O . LEU A 1 84 ? 3.792 9.504 1.961 1.00 85.19 84 LEU A O 1
ATOM 661 N N . GLY A 1 85 ? 5.411 10.569 0.813 1.00 83.06 85 GLY A N 1
ATOM 662 C CA . GLY A 1 85 ? 6.074 11.155 1.980 1.00 83.06 85 GLY A CA 1
ATOM 663 C C . GLY A 1 85 ? 6.766 10.106 2.855 1.00 83.06 85 GLY A C 1
ATOM 664 O O . GLY A 1 85 ? 6.767 10.239 4.076 1.00 83.06 85 GLY 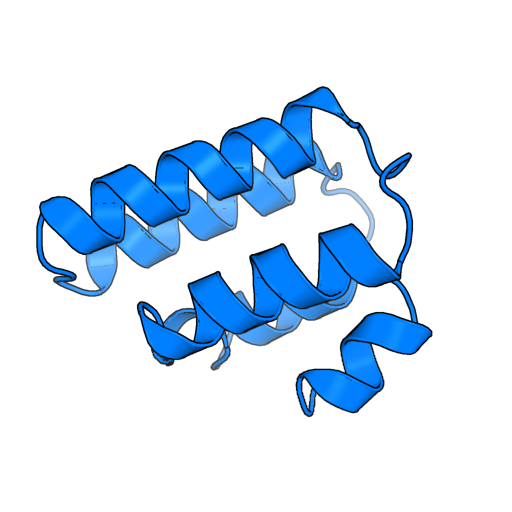A O 1
ATOM 665 N N . LEU A 1 86 ? 7.275 9.038 2.234 1.00 82.75 86 LEU A N 1
ATOM 666 C CA . LEU A 1 86 ? 8.013 7.967 2.903 1.00 82.75 86 LEU A CA 1
ATOM 667 C C . LEU A 1 86 ? 9.527 8.242 2.872 1.00 82.75 86 LEU A C 1
ATOM 669 O O . LEU A 1 86 ? 9.989 8.886 1.925 1.00 82.75 86 LEU A O 1
ATOM 673 N N . PRO A 1 87 ? 10.281 7.764 3.883 1.00 67.12 87 PRO A N 1
ATOM 674 C CA . PRO A 1 87 ? 11.737 7.886 3.928 1.00 67.12 87 PRO A CA 1
ATOM 675 C C . PRO A 1 87 ? 12.457 7.068 2.842 1.00 67.12 87 PRO A C 1
ATOM 677 O O . PRO A 1 87 ? 11.905 6.055 2.336 1.00 67.12 87 PRO A O 1
#

Secondary structure (DSSP, 8-state):
-----HHHHHHHHHHHHTTTT--HHHHHHHHHHHHHHHHTTT-S-HHHHHHHHHHHHHH-SGGGSHHHHHHHHHHS-HHHHHHHT--

pLDDT: mean 88.01, std 8.96, range [45.84, 96.0]

Mean predicted aligned error: 4.08 Å

Foldseek 3Di:
DPDQALLNLLVVLLVVVVVQPFDPVLNVLLVVLSVVLVVCRLVDDLVVVLVNVVSNCVRCVVCCDDPSVVSVVVSHDPVNCVVSVGD

Solvent-accessible surface area (backbone atoms only — not comparable to full-atom values): 5173 Å² total; per-residue (Å²): 134,96,76,75,48,75,62,54,46,53,52,53,47,52,60,50,53,72,71,66,76,61,56,68,68,56,46,54,54,43,52,54,50,53,49,51,53,52,77,45,68,77,70,60,56,67,70,58,50,41,55,48,53,54,53,38,44,73,70,43,55,66,50,64,39,75,71,37,28,57,44,50,49,72,70,50,55,74,79,42,26,63,78,70,74,46,125

Radius of gyration: 11.8 Å; Cα contacts (8 Å, |Δi|>4): 64; chains: 1; bounding box: 33×23×28 Å

Sequence (87 aa):
MPWATRQQRLYELENILDQEGIDEADRLWISEQLERLRAADGSLPEKQEKEIWGGIKRRAPGLFKGTGASLVAALVTAGVKSTLGLP

Nearest PDB structures (foldseek):
  7nsn-assembly2_B  TM=5.056E-01  e=3.257E+00  Neobacillus novalis
  8ifg-assembly1_D  TM=4.485E-01  e=3.257E+00  Schizosaccharomyces pombe 972h-
  7nsn-assembly1_A  TM=3.800E-01  e=2.034E+00  Neobacillus novalis